Protein AF-A0A915ZSU6-F1 (afdb_monomer_lite)

Radius of gyration: 14.56 Å; chains: 1; bounding box: 34×30×36 Å

Structure (mmCIF, N/CA/C/O backbone):
data_AF-A0A915ZSU6-F1
#
_entry.id   AF-A0A915ZSU6-F1
#
loop_
_atom_site.group_PDB
_atom_site.id
_atom_site.type_symbol
_atom_site.label_atom_id
_atom_site.label_alt_id
_atom_site.label_comp_id
_atom_site.label_asym_id
_atom_site.label_entity_id
_atom_site.label_seq_id
_atom_site.pdbx_PDB_ins_code
_atom_site.Cartn_x
_atom_site.Cartn_y
_atom_site.Cartn_z
_atom_site.occupancy
_atom_site.B_iso_or_equiv
_atom_site.auth_seq_id
_atom_site.auth_comp_id
_atom_site.auth_asym_id
_atom_site.auth_atom_id
_atom_site.pdbx_PDB_model_num
ATOM 1 N N . MET A 1 1 ? -18.373 2.913 -12.281 1.00 70.56 1 MET A N 1
ATOM 2 C CA . MET A 1 1 ? -17.405 3.939 -11.835 1.00 70.56 1 MET A CA 1
ATOM 3 C C . MET A 1 1 ? -16.427 3.266 -10.890 1.00 70.56 1 MET A C 1
ATOM 5 O O . MET A 1 1 ? -16.873 2.722 -9.887 1.00 70.56 1 MET A O 1
ATOM 9 N N . VAL A 1 2 ? -15.141 3.227 -11.238 1.00 79.56 2 VAL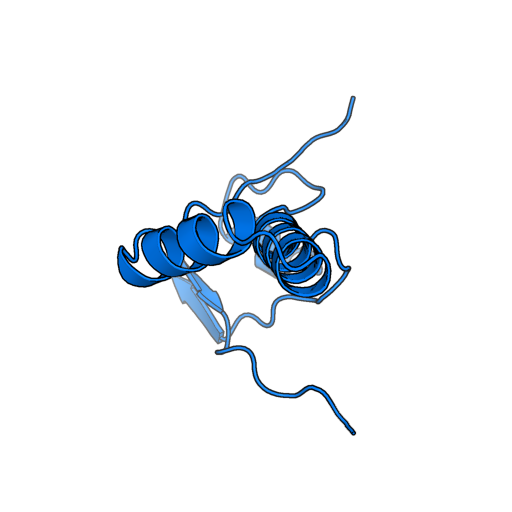 A N 1
ATOM 10 C CA . VAL A 1 2 ? -14.099 2.628 -10.387 1.00 79.56 2 VAL A CA 1
ATOM 11 C C . VAL A 1 2 ? -13.758 3.623 -9.277 1.00 79.56 2 VAL A C 1
ATOM 13 O O . VAL A 1 2 ? -13.623 4.815 -9.549 1.00 79.56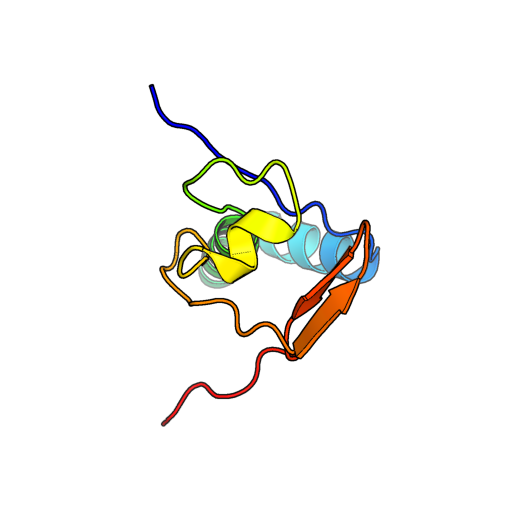 2 VAL A O 1
ATOM 16 N N . ARG A 1 3 ? -13.671 3.158 -8.028 1.00 90.44 3 ARG A N 1
ATOM 17 C CA . ARG A 1 3 ? -13.239 3.967 -6.881 1.00 90.44 3 ARG A CA 1
ATOM 18 C C . ARG A 1 3 ? -11.899 3.437 -6.399 1.00 90.44 3 ARG A C 1
ATOM 20 O O . ARG A 1 3 ? -11.761 2.228 -6.262 1.00 90.44 3 ARG A O 1
ATOM 27 N N . LEU A 1 4 ? -10.950 4.334 -6.159 1.00 93.50 4 LEU A N 1
ATOM 28 C CA . LEU A 1 4 ? -9.590 3.981 -5.764 1.00 93.50 4 LEU A CA 1
ATOM 29 C C . LEU A 1 4 ? -9.159 4.804 -4.554 1.00 93.50 4 LEU A C 1
ATOM 31 O O . LEU A 1 4 ? -9.557 5.961 -4.407 1.00 93.50 4 LEU A O 1
ATOM 35 N N . THR A 1 5 ? -8.289 4.211 -3.745 1.00 95.25 5 THR A N 1
ATOM 36 C CA . THR A 1 5 ? -7.527 4.893 -2.699 1.00 95.25 5 THR A CA 1
ATOM 37 C C . THR A 1 5 ? -6.050 4.695 -3.000 1.00 95.25 5 THR A C 1
ATOM 39 O O . THR A 1 5 ? -5.622 3.574 -3.272 1.00 95.25 5 THR A O 1
ATOM 42 N N . PHE A 1 6 ? -5.278 5.781 -2.979 1.00 95.38 6 PHE A N 1
ATOM 43 C CA . PHE A 1 6 ? -3.840 5.752 -3.230 1.00 95.38 6 PHE A CA 1
ATOM 44 C C . PHE A 1 6 ? -3.071 6.011 -1.936 1.00 95.38 6 PHE A C 1
ATOM 46 O O . PHE A 1 6 ? -3.306 7.011 -1.256 1.00 95.38 6 PHE A O 1
ATOM 53 N N . LEU A 1 7 ? -2.139 5.122 -1.610 1.00 93.38 7 LEU A N 1
ATOM 54 C CA . LEU A 1 7 ? -1.196 5.293 -0.515 1.00 93.38 7 LEU A CA 1
ATOM 55 C C . LEU A 1 7 ? -0.013 6.112 -1.025 1.00 93.38 7 LEU A C 1
ATOM 57 O O . LEU A 1 7 ? 0.791 5.618 -1.806 1.00 93.38 7 LEU A O 1
ATOM 61 N N . PHE A 1 8 ? 0.098 7.371 -0.599 1.00 93.88 8 PHE A N 1
ATOM 62 C CA . PHE A 1 8 ? 1.213 8.228 -1.003 1.00 93.88 8 PHE A CA 1
ATOM 63 C C . PHE A 1 8 ? 2.433 8.000 -0.091 1.00 93.88 8 PHE A C 1
ATOM 65 O O . PHE A 1 8 ? 2.369 8.349 1.095 1.00 93.88 8 PHE A O 1
ATOM 72 N N . PRO A 1 9 ? 3.554 7.453 -0.600 1.00 92.69 9 PRO A N 1
ATOM 73 C CA . PRO A 1 9 ? 4.751 7.236 0.203 1.00 92.69 9 PRO A CA 1
ATOM 74 C C . PRO A 1 9 ? 5.365 8.575 0.608 1.00 92.69 9 PRO A C 1
ATOM 76 O O . PRO A 1 9 ? 5.575 9.455 -0.226 1.00 92.69 9 PRO A O 1
ATOM 79 N N . LYS A 1 10 ? 5.684 8.738 1.894 1.00 92.44 10 LYS A N 1
ATOM 80 C CA . LYS A 1 10 ? 6.408 9.923 2.387 1.00 92.44 10 LYS A CA 1
ATOM 81 C C . LYS A 1 10 ? 7.929 9.748 2.369 1.00 92.44 10 LYS A C 1
ATOM 83 O O . LYS A 1 10 ? 8.643 10.741 2.452 1.00 92.44 10 LYS A O 1
ATOM 88 N N . ASP A 1 11 ? 8.416 8.510 2.292 1.00 92.81 11 ASP A N 1
ATOM 89 C CA . ASP A 1 11 ? 9.845 8.208 2.348 1.00 92.81 11 ASP A CA 1
ATOM 90 C C . ASP A 1 11 ? 10.547 8.557 1.029 1.00 92.81 11 ASP A C 1
ATOM 92 O O . ASP A 1 11 ? 10.169 8.072 -0.037 1.00 92.81 11 ASP A O 1
ATOM 96 N N . LYS A 1 12 ? 11.593 9.387 1.108 1.00 93.75 12 LYS A N 1
ATOM 97 C CA . LYS A 1 12 ? 12.396 9.807 -0.047 1.00 93.75 12 LYS A CA 1
ATOM 98 C C . LYS A 1 12 ? 13.095 8.620 -0.711 1.00 93.75 12 LYS A C 1
ATOM 100 O O . LYS A 1 12 ? 13.165 8.598 -1.935 1.00 93.75 12 LYS A O 1
ATOM 105 N N . LYS A 1 13 ? 13.554 7.637 0.073 1.00 93.19 13 LYS A N 1
ATOM 106 C CA . LYS A 1 13 ? 14.269 6.464 -0.456 1.00 93.19 13 LYS A CA 1
ATOM 107 C C . LYS A 1 13 ? 13.389 5.642 -1.388 1.00 93.19 13 LYS A C 1
ATOM 109 O O . LYS A 1 13 ? 13.830 5.283 -2.469 1.00 93.19 13 LYS A O 1
ATOM 114 N N . PHE A 1 14 ? 12.125 5.441 -1.015 1.00 93.06 14 PHE A N 1
ATOM 115 C CA . PHE A 1 14 ? 11.148 4.774 -1.876 1.00 93.06 14 PHE A CA 1
ATOM 116 C C . PHE A 1 14 ? 10.996 5.486 -3.230 1.00 93.06 14 PHE A C 1
ATOM 118 O O . PHE A 1 14 ? 10.940 4.841 -4.273 1.00 93.06 14 PHE A O 1
ATOM 125 N N . HIS A 1 15 ? 10.936 6.824 -3.231 1.00 93.56 15 HIS A N 1
ATOM 126 C CA . HIS A 1 15 ? 10.824 7.604 -4.471 1.00 93.56 15 HIS A CA 1
ATOM 127 C C . HIS A 1 15 ? 12.083 7.525 -5.337 1.00 93.56 15 HIS A C 1
ATOM 129 O O . HIS A 1 15 ? 11.973 7.567 -6.560 1.00 93.56 15 HIS A O 1
ATOM 135 N N . GLU A 1 16 ? 13.263 7.456 -4.724 1.00 95.00 16 GLU A N 1
ATOM 136 C CA . GLU A 1 16 ? 14.535 7.284 -5.433 1.00 95.00 16 GLU A CA 1
ATOM 137 C C . GLU A 1 16 ? 14.618 5.889 -6.061 1.00 95.00 16 GLU A C 1
ATOM 139 O O . GLU A 1 16 ? 14.792 5.798 -7.274 1.00 95.00 16 GLU A O 1
ATOM 144 N N . GLU A 1 17 ? 14.343 4.835 -5.289 1.00 94.00 17 GLU A N 1
ATOM 145 C CA . GLU A 1 17 ? 14.299 3.450 -5.775 1.00 94.00 17 GLU A CA 1
ATOM 146 C C . GLU A 1 17 ? 13.292 3.283 -6.920 1.00 94.00 17 GLU A C 1
ATOM 148 O O . GLU A 1 17 ? 13.619 2.733 -7.969 1.00 94.00 17 GLU A O 1
ATOM 153 N N . LEU A 1 18 ? 12.072 3.812 -6.772 1.00 93.50 18 LEU A N 1
ATOM 154 C CA . LEU A 1 18 ? 11.065 3.730 -7.828 1.00 93.50 18 LEU A CA 1
ATOM 155 C C . LEU A 1 18 ? 11.535 4.420 -9.117 1.00 93.50 18 LEU A C 1
ATOM 157 O O . LEU A 1 18 ? 11.316 3.893 -10.204 1.00 93.50 18 LEU A O 1
ATOM 161 N N . LYS A 1 19 ? 12.177 5.591 -9.019 1.00 92.19 19 LYS A N 1
ATOM 162 C CA . LYS A 1 19 ? 12.710 6.293 -10.196 1.00 92.19 19 LYS A CA 1
ATOM 163 C C . LYS A 1 19 ? 13.818 5.492 -10.860 1.00 92.19 19 LYS A C 1
ATOM 165 O O . LYS A 1 19 ? 13.778 5.335 -12.075 1.00 92.19 19 LYS A O 1
ATOM 170 N N . GLU A 1 20 ? 14.767 4.985 -10.081 1.00 92.94 20 GLU A N 1
ATOM 171 C CA . GLU A 1 20 ? 15.848 4.145 -10.597 1.00 92.94 20 GLU A CA 1
ATOM 172 C C . GLU A 1 20 ? 15.278 2.959 -11.374 1.00 92.94 20 GLU A C 1
ATOM 174 O O . GLU A 1 20 ? 15.647 2.766 -12.525 1.00 92.94 20 GLU A O 1
ATOM 179 N N . LYS A 1 21 ? 14.296 2.247 -10.810 1.00 91.56 21 LYS A N 1
ATOM 180 C CA . LYS A 1 21 ? 13.661 1.090 -11.457 1.00 91.56 21 LYS A CA 1
ATOM 181 C C . LYS A 1 21 ? 12.882 1.435 -12.727 1.00 91.56 21 LYS A C 1
ATOM 183 O O . LYS A 1 21 ? 12.903 0.666 -13.681 1.00 91.56 21 LYS A O 1
ATOM 188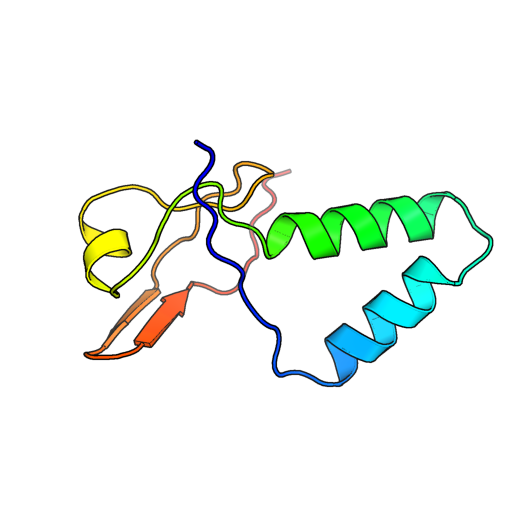 N N . VAL A 1 22 ? 12.206 2.587 -12.761 1.00 89.19 22 VAL A N 1
ATOM 189 C CA . VAL A 1 22 ? 11.448 3.047 -13.941 1.00 89.19 22 VAL A CA 1
ATOM 190 C C . VAL A 1 22 ? 12.365 3.431 -15.101 1.00 89.19 22 VAL A C 1
ATOM 192 O O . VAL A 1 22 ? 12.020 3.178 -16.252 1.00 89.19 22 VAL A O 1
ATOM 195 N N . PHE A 1 23 ? 13.497 4.073 -14.811 1.00 86.25 23 PHE A N 1
ATOM 196 C CA . PHE A 1 23 ? 14.415 4.584 -15.832 1.00 86.25 23 PHE A CA 1
ATOM 197 C C . PHE A 1 23 ? 15.570 3.630 -16.149 1.00 86.25 23 PHE A C 1
ATOM 199 O O . PHE A 1 23 ? 16.436 3.983 -16.946 1.00 86.25 23 PHE A O 1
ATOM 206 N N . ASN A 1 24 ? 15.604 2.444 -15.540 1.00 81.25 24 ASN A N 1
ATOM 207 C CA . ASN A 1 24 ? 16.592 1.431 -15.872 1.00 81.25 24 ASN A CA 1
ATOM 208 C C . ASN A 1 24 ? 16.181 0.682 -17.150 1.00 81.25 24 ASN A C 1
ATOM 210 O O . ASN A 1 24 ? 15.038 0.251 -17.282 1.00 81.25 24 ASN A O 1
ATOM 214 N N . ASP A 1 25 ? 17.123 0.477 -18.071 1.00 72.62 25 ASP A N 1
ATOM 215 C CA . ASP A 1 25 ? 16.868 -0.153 -19.378 1.00 72.62 25 ASP A CA 1
ATOM 216 C C . ASP A 1 25 ? 16.680 -1.685 -19.293 1.00 72.62 25 ASP A C 1
ATOM 218 O O . ASP A 1 25 ? 16.430 -2.358 -20.297 1.00 72.62 25 ASP A O 1
ATOM 222 N N . PHE A 1 26 ? 16.781 -2.268 -18.094 1.00 72.31 26 PHE A N 1
ATOM 223 C CA . PHE A 1 26 ? 16.526 -3.688 -17.859 1.00 72.31 26 PHE A CA 1
ATOM 224 C C . PHE A 1 26 ? 15.033 -3.944 -17.625 1.00 72.31 26 PHE A C 1
ATOM 226 O O . PHE A 1 26 ? 14.457 -3.504 -16.631 1.00 72.31 26 PHE A O 1
ATOM 233 N N . GLY A 1 27 ? 14.407 -4.732 -18.505 1.00 73.06 27 GLY A N 1
ATOM 234 C CA . GLY A 1 27 ? 12.962 -4.999 -18.461 1.00 73.06 27 GLY A CA 1
ATOM 235 C C . GLY A 1 27 ? 12.432 -5.562 -17.131 1.00 73.06 27 GLY A C 1
ATOM 236 O O . GLY A 1 27 ? 11.293 -5.277 -16.771 1.00 73.06 27 GLY A O 1
ATOM 237 N N . SER A 1 28 ? 13.247 -6.295 -16.363 1.00 83.25 28 SER A N 1
ATOM 238 C CA . SER A 1 28 ? 12.857 -6.812 -15.042 1.00 83.25 28 SER A CA 1
ATOM 239 C C . SER A 1 28 ? 12.647 -5.711 -13.995 1.00 83.25 28 SER A C 1
ATOM 241 O O . SER A 1 28 ? 11.754 -5.824 -13.160 1.00 83.25 28 SER A O 1
ATOM 243 N N . GLU A 1 29 ? 13.417 -4.624 -14.056 1.00 87.94 29 GLU A N 1
ATOM 244 C CA . GLU A 1 29 ? 13.317 -3.501 -13.112 1.00 87.94 29 GLU A CA 1
ATOM 245 C C . GLU A 1 29 ? 12.036 -2.690 -13.349 1.00 87.94 29 GLU A C 1
ATOM 247 O O . GLU A 1 29 ? 11.343 -2.306 -12.404 1.00 87.94 29 GLU A O 1
ATOM 252 N N . ALA A 1 30 ? 11.644 -2.520 -14.615 1.00 87.56 30 ALA A N 1
ATOM 253 C CA . ALA A 1 30 ? 10.383 -1.877 -14.967 1.00 87.56 30 ALA A CA 1
ATOM 254 C C . ALA A 1 30 ? 9.169 -2.666 -14.437 1.00 87.56 30 ALA A C 1
ATOM 256 O O . ALA A 1 30 ? 8.203 -2.079 -13.942 1.00 87.56 30 ALA A O 1
ATOM 257 N N . GLU A 1 31 ? 9.211 -4.002 -14.481 1.00 90.12 31 GLU A N 1
ATOM 258 C CA . GLU A 1 31 ? 8.164 -4.839 -13.884 1.00 90.12 31 GLU A CA 1
ATOM 259 C C . GLU A 1 31 ? 8.098 -4.695 -12.358 1.00 90.12 31 GLU A C 1
ATOM 261 O O . GLU A 1 31 ? 7.005 -4.678 -11.779 1.00 90.12 31 GLU A O 1
ATOM 266 N N . GLU A 1 32 ? 9.245 -4.567 -11.692 1.00 91.06 32 GLU A N 1
ATOM 267 C CA . GLU A 1 32 ? 9.306 -4.308 -10.254 1.00 91.06 32 GLU A CA 1
ATOM 268 C C . GLU A 1 32 ? 8.738 -2.934 -9.898 1.00 91.06 32 GLU A C 1
ATOM 270 O O . GLU A 1 32 ? 7.916 -2.841 -8.985 1.00 91.06 32 GLU A O 1
ATOM 275 N N . ALA A 1 33 ? 9.054 -1.893 -10.672 1.00 92.50 33 ALA A N 1
ATOM 276 C CA . ALA A 1 33 ? 8.441 -0.577 -10.513 1.00 92.50 33 ALA A CA 1
ATOM 277 C C . ALA A 1 33 ? 6.908 -0.639 -10.640 1.00 92.50 33 ALA A C 1
ATOM 279 O O . ALA A 1 33 ? 6.180 -0.048 -9.837 1.00 92.50 33 ALA A O 1
ATOM 280 N N . VAL A 1 34 ? 6.387 -1.409 -11.602 1.00 92.50 34 VAL A N 1
ATOM 281 C CA . VAL A 1 34 ? 4.939 -1.626 -11.743 1.00 92.50 34 VAL A CA 1
ATOM 282 C C . VAL A 1 34 ? 4.362 -2.327 -10.510 1.00 92.50 34 VAL A C 1
ATOM 284 O O . VAL A 1 34 ? 3.289 -1.939 -10.040 1.00 92.50 34 VAL A O 1
ATOM 287 N N . LYS A 1 35 ? 5.045 -3.338 -9.957 1.00 92.31 35 LYS A N 1
ATOM 288 C CA . LYS A 1 35 ? 4.616 -4.017 -8.719 1.00 92.31 35 LYS A CA 1
ATOM 289 C C . LYS A 1 35 ? 4.609 -3.057 -7.527 1.00 92.31 35 LYS A C 1
ATOM 291 O O . LYS A 1 35 ? 3.634 -3.057 -6.774 1.00 92.31 35 LYS A O 1
ATOM 296 N N . MET A 1 36 ? 5.628 -2.206 -7.398 1.00 93.69 36 MET A N 1
ATOM 297 C CA . MET A 1 36 ? 5.697 -1.165 -6.368 1.00 93.69 36 MET A CA 1
ATOM 298 C C . MET A 1 36 ? 4.533 -0.179 -6.486 1.00 93.69 36 MET A C 1
ATOM 300 O O . MET A 1 36 ? 3.884 0.117 -5.493 1.00 93.69 36 MET A O 1
ATOM 304 N N . ILE A 1 37 ? 4.202 0.295 -7.688 1.00 94.31 37 ILE A N 1
ATOM 305 C CA . ILE A 1 37 ? 3.067 1.214 -7.878 1.00 94.31 37 ILE A CA 1
ATOM 306 C C . ILE A 1 37 ? 1.743 0.515 -7.557 1.00 94.31 37 ILE A C 1
ATOM 308 O O . ILE A 1 37 ? 0.892 1.075 -6.867 1.00 94.31 37 ILE A O 1
ATOM 312 N N . LYS A 1 38 ? 1.558 -0.726 -8.023 1.00 94.19 38 LYS A N 1
ATOM 313 C CA . LYS A 1 38 ? 0.339 -1.504 -7.763 1.00 94.19 38 LYS A CA 1
ATOM 314 C C . LYS A 1 38 ? 0.125 -1.777 -6.274 1.00 94.19 38 LYS A C 1
ATOM 316 O O . LYS A 1 38 ? -1.027 -1.821 -5.846 1.00 94.19 38 LYS A O 1
ATOM 321 N N . SER A 1 39 ? 1.189 -1.926 -5.482 1.00 93.44 39 SER A N 1
ATOM 322 C CA . SER A 1 39 ? 1.069 -2.157 -4.038 1.00 93.44 39 SER A CA 1
ATOM 323 C C . SER A 1 39 ? 0.521 -0.946 -3.269 1.00 93.44 39 SER A C 1
ATOM 325 O O . SER A 1 39 ? -0.041 -1.122 -2.188 1.00 93.44 39 SER A O 1
ATOM 327 N N . LEU A 1 40 ? 0.617 0.256 -3.849 1.00 94.69 40 LEU A N 1
ATOM 328 C CA . LEU A 1 40 ? 0.107 1.512 -3.288 1.00 94.69 40 LEU A CA 1
ATOM 329 C C . LEU A 1 40 ? -1.359 1.789 -3.635 1.00 94.69 40 LEU A C 1
ATOM 331 O O . LEU A 1 40 ? -1.952 2.725 -3.097 1.00 94.69 40 LEU A O 1
ATOM 335 N N . ILE A 1 41 ? -1.948 1.022 -4.552 1.00 95.50 41 ILE A N 1
ATOM 336 C CA . ILE A 1 41 ? -3.311 1.254 -5.025 1.00 95.50 41 ILE A CA 1
ATOM 337 C C . ILE A 1 41 ? -4.243 0.243 -4.377 1.00 95.50 41 ILE A C 1
ATOM 339 O O . ILE A 1 41 ? -4.019 -0.960 -4.458 1.00 95.50 41 ILE A O 1
ATOM 343 N N . ILE A 1 42 ? -5.330 0.737 -3.802 1.00 94.75 42 ILE A N 1
ATOM 344 C CA . ILE A 1 42 ? -6.422 -0.059 -3.247 1.00 94.75 42 ILE A CA 1
ATOM 345 C C . ILE A 1 42 ? -7.623 0.120 -4.171 1.00 94.75 42 ILE A C 1
ATOM 347 O O . ILE A 1 42 ? -8.026 1.255 -4.447 1.00 94.75 42 ILE A O 1
ATOM 351 N N . SER A 1 43 ? -8.209 -0.986 -4.637 1.00 92.56 43 SER A N 1
ATOM 352 C CA . SER A 1 43 ? -9.364 -0.970 -5.549 1.00 92.56 43 SER A CA 1
ATOM 353 C C . SER A 1 43 ? -10.699 -0.706 -4.832 1.00 92.56 43 SER A C 1
ATOM 355 O O . SER A 1 43 ? -11.711 -1.352 -5.104 1.00 92.56 43 SER A O 1
ATOM 357 N N . ASP A 1 44 ? -10.697 0.233 -3.891 1.00 90.44 44 ASP A N 1
ATOM 358 C CA . ASP A 1 44 ? -11.862 0.642 -3.114 1.00 90.44 44 ASP A CA 1
ATOM 359 C C . ASP A 1 44 ? -11.668 2.073 -2.590 1.00 90.44 44 ASP A C 1
ATOM 361 O O . ASP A 1 44 ? -10.572 2.636 -2.633 1.00 90.44 44 ASP A O 1
ATOM 365 N N . LEU A 1 45 ? -12.734 2.673 -2.074 1.00 91.88 45 LEU A N 1
ATOM 366 C CA . LEU A 1 45 ? -12.708 3.961 -1.403 1.00 91.88 45 LEU A CA 1
ATOM 367 C C . LEU A 1 45 ? -12.599 3.780 0.112 1.00 91.88 45 LEU A C 1
ATOM 369 O O . LEU A 1 45 ? -13.561 3.373 0.764 1.00 91.88 45 LEU A O 1
ATOM 373 N N . LEU A 1 46 ? -11.455 4.152 0.677 1.00 92.25 46 LEU A N 1
ATOM 374 C CA . LEU A 1 46 ? -11.236 4.239 2.115 1.00 92.25 46 LEU A CA 1
ATOM 375 C C . LEU A 1 46 ? -11.247 5.713 2.502 1.00 92.25 46 LEU A C 1
ATOM 377 O O . LEU A 1 46 ? -10.392 6.487 2.079 1.00 92.25 46 LEU A O 1
ATOM 381 N N . ARG A 1 47 ? -12.257 6.115 3.271 1.00 90.50 47 ARG A N 1
ATOM 382 C CA . ARG A 1 47 ? -12.407 7.503 3.736 1.00 90.50 47 ARG A CA 1
ATOM 383 C C . ARG A 1 47 ? -11.954 7.669 5.174 1.00 90.50 47 ARG A C 1
ATOM 385 O O . ARG A 1 47 ? -11.536 8.757 5.552 1.00 90.50 47 ARG A O 1
ATOM 392 N N . THR A 1 48 ? -12.081 6.612 5.969 1.00 91.44 48 THR A N 1
ATOM 393 C CA . THR A 1 48 ? -11.792 6.625 7.400 1.00 91.44 48 THR A CA 1
ATOM 394 C C . THR A 1 48 ? -11.108 5.329 7.819 1.00 91.44 48 THR A C 1
ATOM 396 O O . THR A 1 48 ? -11.174 4.306 7.136 1.00 91.44 48 THR A O 1
ATOM 399 N N . ASN A 1 49 ? -10.468 5.364 8.983 1.00 89.75 49 ASN A N 1
ATOM 400 C CA . ASN A 1 49 ? -9.900 4.189 9.643 1.00 89.75 49 ASN A CA 1
ATOM 401 C C . ASN A 1 49 ? -10.934 3.067 9.881 1.00 89.75 49 ASN A C 1
ATOM 403 O O . ASN A 1 49 ? -10.588 1.896 9.769 1.00 89.75 49 ASN A O 1
ATOM 407 N N . ALA A 1 50 ? -12.209 3.398 10.120 1.00 88.62 50 ALA A N 1
ATOM 408 C CA . ALA A 1 50 ? -13.281 2.423 10.329 1.00 88.62 50 ALA A CA 1
ATOM 409 C C . ALA A 1 50 ? -13.466 1.459 9.144 1.00 88.62 50 ALA A C 1
ATOM 411 O O . ALA A 1 50 ? -13.926 0.333 9.334 1.00 88.62 50 ALA A O 1
ATOM 412 N N . ASN A 1 51 ? -13.067 1.856 7.928 1.00 91.12 51 ASN A N 1
ATOM 413 C CA . ASN A 1 51 ? -13.114 0.965 6.771 1.00 91.12 51 ASN A CA 1
ATOM 414 C C . ASN A 1 51 ? -12.240 -0.288 6.945 1.00 91.12 51 ASN A C 1
ATOM 416 O O . ASN A 1 51 ? -12.582 -1.317 6.376 1.00 91.12 51 ASN A O 1
ATOM 420 N N . PHE A 1 52 ? -11.168 -0.217 7.738 1.00 89.56 52 PHE A N 1
ATOM 421 C CA . PHE A 1 52 ? -10.273 -1.342 8.022 1.00 89.56 52 PHE A CA 1
ATOM 422 C C . PHE A 1 52 ? -10.813 -2.301 9.100 1.00 89.56 52 PHE A C 1
ATOM 424 O O . PHE A 1 52 ? -10.266 -3.382 9.276 1.00 89.56 52 PHE A O 1
ATOM 431 N N . LEU A 1 53 ? -11.878 -1.924 9.821 1.00 86.38 53 LEU A N 1
ATOM 432 C CA . LEU A 1 53 ? -12.552 -2.786 10.807 1.00 86.38 53 LEU A CA 1
ATOM 433 C C . LEU A 1 53 ? -13.759 -3.521 10.221 1.00 86.38 53 LEU A C 1
ATOM 435 O O . LEU A 1 53 ? -14.149 -4.575 10.707 1.00 86.38 53 LEU A O 1
ATOM 439 N N . GLN A 1 54 ? -14.396 -2.927 9.214 1.00 87.19 54 GLN A N 1
ATOM 440 C CA . GLN A 1 54 ? -15.661 -3.418 8.662 1.00 87.19 54 GLN A CA 1
ATOM 441 C C . GLN A 1 54 ? -15.471 -4.491 7.590 1.00 87.19 54 GLN A C 1
ATOM 443 O O . GLN A 1 54 ? -16.415 -5.206 7.262 1.00 87.19 54 GLN A O 1
ATOM 448 N N . ARG A 1 55 ? -14.282 -4.550 6.992 1.00 88.00 55 ARG A N 1
ATOM 449 C CA . ARG A 1 55 ? -13.974 -5.412 5.854 1.00 88.00 55 ARG A CA 1
ATOM 450 C C . ARG A 1 55 ? -12.476 -5.615 5.729 1.00 88.00 55 ARG A C 1
ATOM 452 O O . ARG A 1 55 ? -11.688 -4.800 6.204 1.00 88.00 55 ARG A O 1
ATOM 459 N N . GLU A 1 56 ? -12.116 -6.668 5.014 1.00 89.69 56 GLU A N 1
ATOM 460 C CA . GLU A 1 56 ? -10.754 -6.857 4.543 1.00 89.69 56 GLU A CA 1
ATOM 461 C C . GLU A 1 56 ? -10.392 -5.763 3.531 1.00 89.69 56 GLU A C 1
ATOM 463 O O . GLU A 1 56 ? -11.194 -5.387 2.670 1.00 89.69 56 GLU A O 1
ATOM 468 N N . VAL A 1 57 ? -9.184 -5.226 3.661 1.00 92.19 57 VAL A N 1
ATOM 469 C CA . VAL A 1 57 ? -8.638 -4.196 2.780 1.00 92.19 57 VAL A CA 1
ATOM 470 C C . VAL A 1 57 ? -7.307 -4.705 2.252 1.00 92.19 57 VAL A C 1
ATOM 472 O O . VAL A 1 57 ? -6.480 -5.172 3.026 1.00 92.19 57 VAL A O 1
ATOM 475 N N . GLY A 1 58 ? -7.081 -4.575 0.949 1.00 91.94 58 GLY A N 1
ATOM 476 C CA . GLY A 1 58 ? -5.830 -4.962 0.307 1.00 91.94 58 GLY A CA 1
ATOM 477 C C . GLY A 1 58 ? -5.529 -4.105 -0.913 1.00 91.94 58 GLY A C 1
ATOM 478 O O . GLY A 1 58 ? -6.360 -3.318 -1.374 1.00 91.94 58 GLY A O 1
ATOM 479 N N . ASN A 1 59 ? -4.317 -4.239 -1.431 1.00 92.56 59 ASN A N 1
ATOM 480 C CA . ASN A 1 59 ? -3.897 -3.542 -2.643 1.00 92.56 59 ASN A CA 1
ATOM 481 C C . ASN A 1 59 ? -4.382 -4.249 -3.926 1.00 92.56 59 ASN A C 1
ATOM 483 O O . ASN A 1 59 ? -4.979 -5.319 -3.874 1.00 92.56 59 ASN A O 1
ATOM 487 N N . ILE A 1 60 ? -4.126 -3.659 -5.101 1.00 91.44 60 ILE A N 1
ATOM 488 C CA . ILE A 1 60 ? -4.474 -4.237 -6.414 1.00 91.44 60 ILE A CA 1
ATOM 489 C C . ILE A 1 60 ? -3.918 -5.662 -6.611 1.00 91.44 60 ILE A C 1
ATOM 491 O O . ILE A 1 60 ? -4.622 -6.487 -7.190 1.00 91.44 60 ILE A O 1
ATOM 495 N N . PRO A 1 61 ? -2.694 -5.992 -6.152 1.00 90.56 61 PRO A N 1
ATOM 496 C CA . PRO A 1 61 ? -2.200 -7.369 -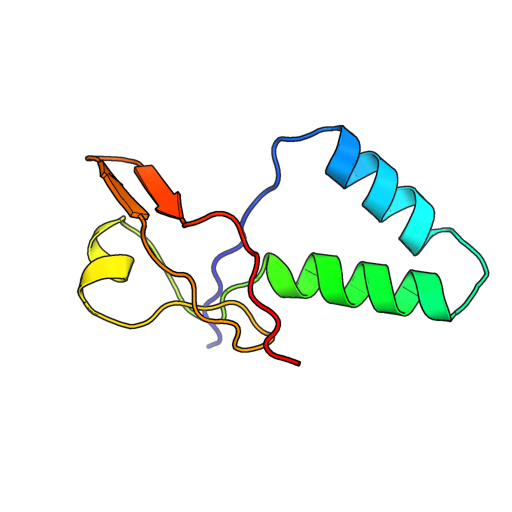6.130 1.00 90.56 61 PRO A CA 1
ATOM 497 C C . PRO A 1 61 ? -2.982 -8.342 -5.227 1.00 90.56 61 PRO A C 1
ATOM 499 O O . PRO A 1 61 ? -2.584 -9.499 -5.134 1.00 90.56 61 PRO A O 1
ATOM 502 N N . ASN A 1 62 ? -4.064 -7.900 -4.578 1.00 87.25 62 ASN A N 1
ATOM 503 C CA . ASN A 1 62 ? -4.877 -8.651 -3.620 1.00 87.25 62 ASN A CA 1
ATOM 504 C C . ASN A 1 62 ? -4.078 -9.159 -2.414 1.00 87.25 62 ASN A C 1
ATOM 506 O O . ASN A 1 62 ? -4.387 -10.211 -1.860 1.00 87.25 62 ASN A O 1
ATOM 510 N N . VAL A 1 63 ? -3.047 -8.417 -1.998 1.00 89.50 63 VAL A N 1
ATOM 511 C CA . VAL A 1 63 ? -2.363 -8.690 -0.733 1.00 89.50 63 VAL A CA 1
ATOM 512 C C . VAL A 1 63 ? -3.162 -8.012 0.383 1.00 89.50 63 VAL A C 1
ATOM 514 O O . VAL A 1 63 ? -3.274 -6.779 0.363 1.00 89.50 63 VAL A O 1
ATOM 517 N N . PRO A 1 64 ? -3.728 -8.777 1.336 1.00 90.50 64 PRO A N 1
ATOM 518 C CA . PRO A 1 64 ? -4.490 -8.210 2.435 1.00 90.50 64 PRO A CA 1
ATOM 519 C C . PRO A 1 64 ? -3.572 -7.445 3.384 1.00 90.50 64 PRO A C 1
ATOM 521 O O . PRO A 1 64 ? -2.459 -7.870 3.700 1.00 90.50 64 PRO A O 1
ATOM 524 N N . PHE A 1 65 ? -4.054 -6.305 3.855 1.00 91.62 65 PHE A N 1
ATOM 525 C CA . PHE A 1 65 ? -3.394 -5.528 4.885 1.00 91.62 65 PHE A CA 1
ATOM 526 C C . PHE A 1 65 ? -3.815 -6.032 6.256 1.00 91.62 65 PHE A C 1
ATOM 528 O O . PHE A 1 65 ? -4.994 -6.011 6.608 1.00 91.62 65 PHE A O 1
ATOM 535 N N . VAL A 1 66 ? -2.831 -6.450 7.046 1.00 90.94 66 VAL A N 1
ATOM 536 C CA . VAL A 1 66 ? -3.048 -6.828 8.440 1.00 90.94 66 VAL A CA 1
ATOM 537 C C . VAL A 1 66 ? -2.920 -5.577 9.295 1.00 90.94 66 VAL A C 1
ATOM 539 O O . VAL A 1 66 ? -1.909 -4.877 9.247 1.00 90.94 66 VAL A O 1
ATOM 542 N N . VAL A 1 67 ? -3.975 -5.260 10.037 1.00 92.06 67 VAL A N 1
ATOM 543 C CA . VAL A 1 67 ? -4.029 -4.079 10.896 1.00 92.06 67 VAL A CA 1
ATOM 544 C C . VAL A 1 67 ? -3.432 -4.430 12.250 1.00 92.06 67 VAL A C 1
ATOM 546 O O . VAL A 1 67 ? -3.995 -5.236 12.982 1.00 92.06 67 VAL A O 1
ATOM 549 N N . GLU A 1 68 ? -2.329 -3.778 12.598 1.00 91.75 68 GLU A N 1
ATOM 550 C CA . GLU A 1 68 ? -1.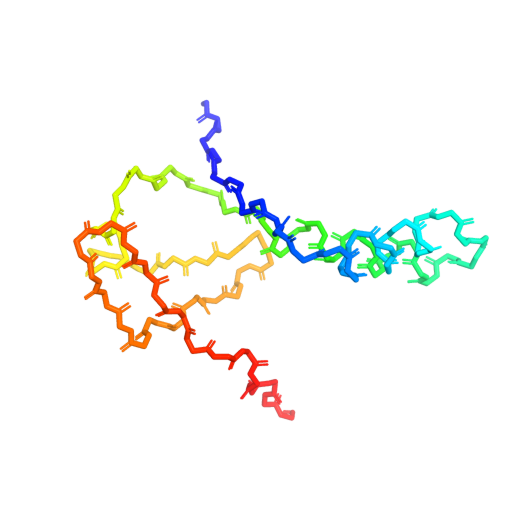712 -3.898 13.919 1.00 91.75 68 GLU A CA 1
ATOM 551 C C . GLU A 1 68 ? -2.457 -3.029 14.940 1.00 91.75 68 GLU A C 1
ATOM 553 O O . GLU A 1 68 ? -2.752 -3.454 16.057 1.00 91.75 68 GLU A O 1
ATOM 558 N N . LYS A 1 69 ? -2.779 -1.783 14.558 1.00 91.75 69 LYS A N 1
ATOM 559 C CA . LYS A 1 69 ? -3.404 -0.806 15.456 1.00 91.75 69 LYS A CA 1
ATOM 560 C C . LYS A 1 69 ? -4.206 0.247 14.695 1.00 91.75 69 LYS A C 1
ATOM 562 O O . LYS A 1 69 ? -3.781 0.730 13.647 1.00 91.75 69 LYS A O 1
ATOM 567 N N . ILE A 1 70 ? -5.334 0.669 15.268 1.00 91.88 70 ILE A N 1
ATOM 568 C CA . ILE A 1 70 ? -6.110 1.828 14.806 1.00 91.88 70 ILE A CA 1
ATOM 569 C C . ILE A 1 70 ? -6.114 2.912 15.883 1.00 91.88 70 ILE A C 1
ATOM 571 O O . ILE A 1 70 ? -6.343 2.645 17.059 1.00 91.88 70 ILE A O 1
ATOM 575 N N . GLU A 1 71 ? -5.864 4.141 15.447 1.00 91.00 71 GLU A N 1
ATOM 576 C CA . GLU A 1 71 ? -5.972 5.382 16.213 1.00 91.00 71 GLU A CA 1
ATOM 577 C C . GLU A 1 71 ? -6.942 6.323 15.476 1.00 91.00 71 GLU A C 1
ATOM 579 O O . GLU A 1 71 ? -7.261 6.092 14.307 1.00 91.00 71 GLU A O 1
ATOM 584 N N . ASP A 1 72 ? -7.393 7.404 16.116 1.00 86.81 72 ASP A N 1
ATOM 585 C CA . ASP A 1 72 ? -8.484 8.265 15.617 1.00 86.81 72 ASP A CA 1
ATOM 586 C C . ASP A 1 72 ? -8.335 8.719 14.155 1.00 86.81 72 ASP A C 1
ATOM 588 O O . ASP A 1 72 ? -9.313 8.751 13.410 1.00 86.81 72 ASP A O 1
ATOM 592 N N . SER A 1 73 ? -7.111 9.033 13.717 1.00 87.62 73 SER A N 1
ATOM 593 C CA . SER A 1 73 ? -6.810 9.488 12.349 1.00 87.62 73 SER A CA 1
ATOM 594 C C . SER A 1 73 ? -5.770 8.632 11.621 1.00 87.62 73 SER A C 1
ATOM 596 O O . SER A 1 73 ? -5.296 9.010 10.547 1.00 87.62 73 SER A O 1
ATOM 598 N N . LYS A 1 74 ? -5.392 7.479 12.185 1.00 90.69 74 LYS A N 1
ATOM 599 C CA . LYS A 1 74 ? -4.256 6.686 11.706 1.00 90.69 74 LYS A CA 1
ATOM 600 C C . LYS A 1 74 ? -4.544 5.191 11.777 1.00 90.69 74 LYS A C 1
ATOM 602 O O . LYS A 1 74 ? -5.115 4.697 12.742 1.00 90.69 74 LYS A O 1
ATOM 607 N N . VAL A 1 75 ? -4.092 4.470 10.757 1.00 92.94 75 VAL A N 1
ATOM 608 C CA . VAL A 1 75 ? -4.051 3.005 10.734 1.00 92.94 75 VAL A CA 1
ATOM 609 C C . VAL A 1 75 ? -2.587 2.592 10.665 1.00 92.94 75 VAL A C 1
ATOM 611 O O . VAL A 1 75 ? -1.832 3.121 9.848 1.00 92.94 75 VAL A O 1
ATOM 614 N N . ILE A 1 76 ? -2.181 1.691 11.551 1.00 91.94 76 ILE A N 1
ATOM 615 C CA . ILE A 1 76 ? -0.861 1.066 11.563 1.00 91.94 76 ILE A CA 1
ATOM 616 C C . ILE A 1 76 ? -1.056 -0.360 11.064 1.00 91.94 76 ILE A C 1
ATOM 618 O O . ILE A 1 76 ? -1.851 -1.117 11.622 1.00 91.94 76 ILE A O 1
ATOM 622 N N . LEU A 1 77 ? -0.368 -0.684 9.976 1.00 91.00 77 LEU A N 1
ATOM 623 C CA . LEU A 1 77 ? -0.368 -2.013 9.383 1.00 91.00 77 LEU A CA 1
ATOM 624 C C . LEU A 1 77 ? 0.854 -2.771 9.886 1.00 91.00 77 LEU A C 1
ATOM 626 O O . LEU A 1 77 ? 1.914 -2.163 10.045 1.00 91.00 77 LEU A O 1
ATOM 630 N N . GLU A 1 78 ? 0.713 -4.078 10.088 1.00 89.62 78 GLU A N 1
ATOM 631 C CA . GLU A 1 78 ? 1.865 -4.925 10.377 1.00 89.62 78 GLU A CA 1
ATOM 632 C C . GLU A 1 78 ? 2.879 -4.811 9.229 1.00 89.62 78 GLU A C 1
ATOM 634 O O . GLU A 1 78 ? 2.518 -4.820 8.045 1.00 89.62 78 GLU A O 1
ATOM 639 N N . GLY A 1 79 ? 4.164 -4.684 9.575 1.00 70.19 79 GLY A N 1
ATOM 640 C CA . GLY A 1 79 ? 5.244 -4.676 8.593 1.00 70.19 79 GLY A CA 1
ATOM 641 C C . GLY A 1 79 ? 5.175 -5.930 7.720 1.00 70.19 79 GLY A C 1
ATOM 642 O O . GLY A 1 79 ? 5.109 -7.051 8.220 1.00 70.19 79 GLY A O 1
ATOM 643 N N . SER A 1 80 ? 5.179 -5.750 6.402 1.00 53.84 80 SER A N 1
ATOM 644 C CA . SER A 1 80 ? 5.000 -6.836 5.443 1.00 53.84 80 SER A CA 1
ATOM 645 C C . SER A 1 80 ? 6.181 -7.809 5.451 1.00 53.84 80 SER A C 1
ATOM 647 O O . SER A 1 80 ? 7.121 -7.618 4.687 1.00 53.84 80 SER A O 1
ATOM 649 N N . VAL A 1 81 ? 6.119 -8.881 6.251 1.00 42.59 81 VAL A N 1
ATOM 650 C CA . VAL A 1 81 ? 6.853 -10.131 5.988 1.00 42.59 81 VAL A CA 1
ATOM 651 C C . VAL A 1 81 ? 6.057 -11.342 6.480 1.00 42.59 81 VAL A C 1
ATOM 653 O O . VAL A 1 81 ? 6.125 -11.722 7.645 1.00 42.59 81 VAL A O 1
ATOM 656 N N . LYS A 1 82 ? 5.385 -12.015 5.542 1.00 32.41 82 LYS A N 1
ATOM 657 C CA . LYS A 1 82 ? 5.453 -13.475 5.368 1.00 32.41 82 LYS A CA 1
ATOM 658 C C . LYS A 1 82 ? 4.925 -13.814 3.975 1.00 32.41 82 LYS A C 1
ATOM 660 O O . LYS A 1 82 ? 3.766 -14.163 3.792 1.00 32.41 82 LYS A O 1
ATOM 665 N N . LEU A 1 83 ? 5.810 -13.728 2.983 1.00 35.38 83 LEU A N 1
ATOM 666 C CA . LEU A 1 83 ? 5.693 -14.614 1.830 1.00 35.38 83 LEU A CA 1
ATOM 667 C C . LEU A 1 83 ? 5.991 -16.015 2.370 1.00 35.38 83 LEU A C 1
ATOM 669 O O . LEU A 1 83 ? 7.144 -16.367 2.622 1.00 35.38 83 LEU A O 1
ATOM 673 N N . SER A 1 84 ? 4.937 -16.760 2.696 1.00 31.25 84 SER A N 1
ATOM 674 C CA . SER A 1 84 ? 5.052 -18.192 2.946 1.00 31.25 84 SER A CA 1
ATOM 675 C C . SER A 1 84 ? 5.624 -18.853 1.692 1.00 31.25 84 SER A C 1
ATOM 677 O O . SER A 1 84 ? 5.182 -18.548 0.586 1.00 31.25 84 SER A O 1
ATOM 679 N N . ARG A 1 85 ? 6.648 -19.678 1.933 1.00 33.41 85 ARG A N 1
ATOM 680 C CA . ARG A 1 85 ? 7.442 -20.457 0.974 1.00 33.41 85 ARG A CA 1
ATOM 681 C C . ARG A 1 85 ? 6.619 -21.170 -0.089 1.00 33.41 85 ARG A C 1
ATOM 683 O O . ARG A 1 85 ? 5.524 -21.657 0.269 1.00 33.41 85 ARG A O 1
#

Organism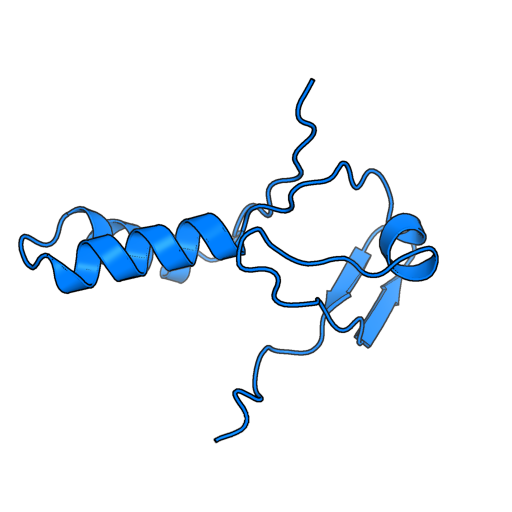: NCBI:txid588596

Sequence (85 aa):
MVRLTFLFPKDKKFHEELKEKVFNDFGSEAEEAVKMIKSLIISDLLRTNANFLQREVGNIPNVPFVVEKIEDSKVILEGSVKLSR

Foldseek 3Di:
DWDKDFADDPDPVLVVQLVCLCPDPDPVSVVVNVVSRQQRMWRHDDPAPVVVVPDFTGTNVPDTWAFPDDDRGDTDTPDDDDPDD

Secondary structure (DSSP, 8-state):
----EE-----HHHHHHHHHHHH-S-HHHHHHHHHHHHHTEESS---STTHHHHS--B-TT-PBPPEEEEETTEEEEPP------

pLDDT: mean 86.25, std 14.45, range [31.25, 95.5]